Protein AF-A0A7G8HK99-F1 (afdb_monomer_lite)

Secondary structure (DSSP, 8-state):
--PPP------GGGGTPPP------TTHHHHHHHHHHHTTS-SSHHHHHHHHHHHHHHHTT-----

pLDDT: mean 79.6, std 16.35, range [41.0, 96.06]

Foldseek 3Di:
DDDDDPPPPPPVVVVVDDDDDDDDPPVVVVVLQVVLVVVVQDNDPVSSVVSVVVVVCVVVVNPPPD

Structure (mmCIF, N/CA/C/O backbone):
data_AF-A0A7G8HK99-F1
#
_entry.id   AF-A0A7G8HK99-F1
#
loop_
_atom_site.group_PDB
_atom_site.id
_atom_site.type_symbol
_atom_site.label_atom_id
_atom_site.label_alt_id
_atom_site.label_comp_id
_atom_site.label_asym_id
_atom_site.label_entity_id
_atom_site.label_seq_id
_atom_site.pdbx_PDB_ins_code
_atom_site.Cartn_x
_atom_site.Cartn_y
_atom_site.Cartn_z
_atom_site.occupancy
_atom_site.B_iso_or_equiv
_atom_site.auth_seq_id
_atom_site.auth_comp_id
_atom_site.auth_asym_id
_atom_site.auth_atom_id
_atom_site.pdbx_PDB_model_num
ATOM 1 N N . MET A 1 1 ? 10.230 33.942 -23.260 1.00 41.00 1 MET A N 1
ATOM 2 C CA . MET A 1 1 ? 9.332 34.079 -22.093 1.00 41.00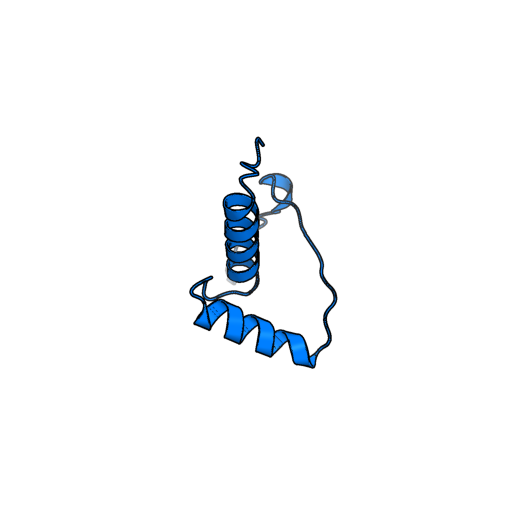 1 MET A CA 1
ATOM 3 C C . MET A 1 1 ? 8.948 32.677 -21.645 1.00 41.00 1 MET A C 1
ATOM 5 O O . MET A 1 1 ? 8.041 32.087 -22.212 1.00 41.00 1 MET A O 1
ATOM 9 N N . THR A 1 2 ? 9.718 32.088 -20.735 1.00 44.09 2 THR A N 1
ATOM 10 C CA . THR A 1 2 ? 9.539 30.696 -20.298 1.00 44.09 2 THR A CA 1
ATOM 11 C C . THR A 1 2 ? 8.631 30.709 -19.073 1.00 44.09 2 THR A C 1
ATOM 13 O O . THR A 1 2 ? 9.017 31.247 -18.038 1.00 44.09 2 THR A O 1
ATOM 16 N N . GLN A 1 3 ? 7.402 30.203 -19.201 1.00 44.09 3 GLN A N 1
ATOM 17 C CA . GLN A 1 3 ? 6.483 30.105 -18.067 1.00 44.09 3 GLN A CA 1
ATOM 18 C C . GLN A 1 3 ? 7.022 29.090 -17.054 1.00 44.09 3 GLN A C 1
ATOM 20 O O . GLN A 1 3 ? 7.211 27.915 -17.374 1.00 44.09 3 GLN A O 1
ATOM 25 N N . ALA A 1 4 ? 7.274 29.557 -15.833 1.00 50.25 4 ALA A N 1
ATOM 26 C CA . ALA A 1 4 ? 7.566 28.704 -14.697 1.00 50.25 4 ALA A CA 1
ATOM 27 C C . ALA A 1 4 ? 6.311 27.881 -14.371 1.00 50.25 4 ALA A C 1
ATOM 29 O O . ALA A 1 4 ? 5.261 28.442 -14.062 1.00 50.25 4 ALA A O 1
ATOM 30 N N . HIS A 1 5 ? 6.413 26.553 -14.445 1.00 51.72 5 HIS A N 1
ATOM 31 C CA . HIS A 1 5 ? 5.414 25.679 -13.836 1.00 51.72 5 HIS A CA 1
ATOM 32 C C . HIS A 1 5 ? 5.379 25.984 -12.332 1.00 51.72 5 HIS A C 1
ATOM 34 O O . HIS A 1 5 ? 6.446 25.975 -11.708 1.00 51.72 5 HIS A O 1
ATOM 40 N N . PRO A 1 6 ? 4.211 26.244 -11.720 1.00 46.91 6 PRO A N 1
ATOM 41 C CA . PRO A 1 6 ? 4.141 26.356 -10.275 1.00 46.91 6 PRO A CA 1
ATOM 42 C C . PRO A 1 6 ? 4.545 25.001 -9.700 1.00 46.91 6 PRO A C 1
ATOM 44 O O . PRO A 1 6 ? 3.849 24.001 -9.878 1.00 46.91 6 PRO A O 1
ATOM 47 N N . ALA A 1 7 ? 5.702 24.956 -9.038 1.00 49.41 7 ALA A N 1
ATOM 48 C CA . ALA A 1 7 ? 6.067 23.827 -8.207 1.00 49.41 7 ALA A CA 1
ATOM 49 C C . ALA A 1 7 ? 4.918 23.632 -7.214 1.00 49.41 7 ALA A C 1
ATOM 51 O O . ALA A 1 7 ? 4.650 24.502 -6.382 1.00 49.41 7 ALA A O 1
ATOM 52 N N . CYS A 1 8 ? 4.189 22.527 -7.355 1.00 46.44 8 CYS A N 1
ATOM 53 C CA . CYS A 1 8 ? 3.136 22.141 -6.436 1.00 46.44 8 CYS A CA 1
ATOM 54 C C . CYS A 1 8 ? 3.803 21.866 -5.083 1.00 46.44 8 CYS A C 1
ATOM 56 O O . CYS A 1 8 ? 4.238 20.754 -4.799 1.00 46.44 8 CYS A O 1
ATOM 58 N N . ASN A 1 9 ? 3.946 22.908 -4.264 1.00 56.25 9 ASN A N 1
ATOM 59 C CA . ASN A 1 9 ? 4.559 22.856 -2.941 1.00 56.25 9 ASN A CA 1
ATOM 60 C C . ASN A 1 9 ? 3.565 22.261 -1.923 1.00 56.25 9 ASN A C 1
ATOM 62 O O . ASN A 1 9 ? 3.356 22.793 -0.831 1.00 56.25 9 ASN A O 1
ATOM 66 N N . GLN A 1 10 ? 2.876 21.183 -2.316 1.00 63.19 10 GLN A N 1
ATOM 67 C CA . GLN A 1 10 ? 1.988 20.415 -1.453 1.00 63.19 10 GLN A CA 1
ATOM 68 C C . GLN A 1 10 ? 2.845 19.561 -0.525 1.00 63.19 10 GLN A C 1
ATOM 70 O O . GLN A 1 10 ? 3.140 18.393 -0.772 1.00 63.19 10 GLN A O 1
ATOM 75 N N . GLN A 1 11 ? 3.270 20.173 0.572 1.00 70.56 11 GLN A N 1
ATOM 76 C CA . GLN A 1 11 ? 3.943 19.465 1.644 1.00 70.56 11 GLN A CA 1
ATOM 77 C C . GLN A 1 11 ? 2.917 18.587 2.377 1.00 70.56 11 GLN A C 1
ATOM 79 O O . GLN A 1 11 ? 2.131 19.080 3.184 1.00 70.56 11 GLN A O 1
ATOM 84 N N . TYR A 1 12 ? 2.921 17.279 2.106 1.00 71.31 12 TYR A N 1
ATOM 85 C CA . TYR A 1 12 ? 1.958 16.319 2.665 1.00 71.31 12 TYR A CA 1
ATOM 86 C C . TYR A 1 12 ? 1.890 16.312 4.200 1.00 71.31 12 TYR A C 1
ATOM 88 O O . TYR A 1 12 ? 0.816 16.089 4.756 1.00 71.31 12 TYR A O 1
ATOM 96 N N . SER A 1 13 ? 2.990 16.640 4.887 1.00 70.44 13 SER A N 1
ATOM 97 C CA . SER A 1 13 ? 3.000 16.775 6.349 1.00 70.44 13 SER A CA 1
ATOM 98 C C . SER A 1 13 ? 2.110 17.921 6.848 1.00 70.44 13 SER A C 1
ATOM 100 O O . SER A 1 13 ? 1.536 17.822 7.926 1.00 70.44 13 SER A O 1
ATOM 102 N N . ARG A 1 14 ? 1.939 18.995 6.061 1.00 77.25 14 ARG A N 1
ATOM 103 C CA . ARG A 1 14 ? 1.022 20.110 6.373 1.00 77.25 14 ARG A CA 1
ATOM 104 C C . ARG A 1 14 ? -0.450 19.751 6.156 1.00 77.25 14 ARG A C 1
ATOM 106 O O . ARG A 1 14 ? -1.321 20.487 6.596 1.00 77.25 14 ARG A O 1
ATOM 113 N N . LEU A 1 15 ? -0.717 18.625 5.497 1.00 78.50 15 LEU A N 1
ATOM 114 C CA . LEU A 1 15 ? -2.054 18.072 5.276 1.00 78.50 15 LEU A CA 1
ATOM 115 C C . LEU A 1 15 ? -2.382 16.949 6.276 1.00 78.50 15 LEU A C 1
ATOM 117 O O . LEU A 1 15 ? -3.269 16.143 6.014 1.00 78.50 15 LEU A O 1
ATOM 121 N N . GLY A 1 16 ? -1.623 16.841 7.374 1.00 80.75 16 GLY A N 1
ATOM 122 C CA . GLY A 1 16 ? -1.818 15.808 8.396 1.00 80.75 16 GLY A CA 1
ATOM 123 C C . GLY A 1 16 ? -1.452 14.392 7.944 1.00 80.75 16 GLY A C 1
ATOM 124 O O . GLY A 1 16 ? -1.802 13.430 8.621 1.00 80.75 16 GLY A O 1
ATOM 125 N N . LYS A 1 17 ? -0.758 14.227 6.808 1.00 82.69 17 LYS A N 1
ATOM 126 C CA . LYS A 1 17 ? -0.332 12.904 6.335 1.00 82.69 17 LYS A CA 1
ATOM 127 C C . LYS A 1 17 ? 1.025 12.533 6.925 1.00 82.69 17 LYS A C 1
ATOM 129 O O . LYS A 1 17 ? 1.976 13.313 6.849 1.00 82.69 17 LYS A O 1
ATOM 134 N N . ALA A 1 18 ? 1.121 11.318 7.454 1.00 85.56 18 ALA A N 1
ATOM 135 C CA . ALA A 1 18 ? 2.375 10.715 7.889 1.00 85.56 18 ALA A CA 1
ATOM 136 C C . ALA A 1 18 ? 3.009 9.888 6.759 1.00 85.56 18 ALA A C 1
ATOM 138 O O . ALA A 1 18 ? 2.311 9.336 5.907 1.00 85.56 18 ALA A O 1
ATOM 139 N N . ALA A 1 19 ? 4.339 9.794 6.763 1.00 86.31 19 ALA A N 1
ATOM 140 C CA . ALA A 1 19 ? 5.079 8.906 5.874 1.00 86.31 19 ALA A CA 1
ATOM 141 C C . ALA A 1 19 ? 5.409 7.597 6.599 1.00 86.31 19 ALA A C 1
ATOM 143 O O . ALA A 1 19 ? 5.818 7.618 7.759 1.00 86.31 19 ALA A O 1
ATOM 144 N N . ILE A 1 20 ? 5.271 6.471 5.898 1.00 86.12 20 ILE A N 1
ATOM 145 C CA . ILE A 1 20 ? 5.723 5.162 6.369 1.00 86.12 20 ILE A CA 1
ATOM 146 C C . ILE A 1 20 ? 6.689 4.602 5.329 1.00 86.12 20 ILE A C 1
ATOM 148 O O . ILE A 1 20 ? 6.362 4.534 4.143 1.00 86.12 20 ILE A O 1
ATOM 152 N N . THR A 1 21 ? 7.878 4.210 5.777 1.00 89.62 21 THR A N 1
ATOM 153 C CA . THR A 1 21 ? 8.924 3.649 4.919 1.00 89.62 21 THR A CA 1
ATOM 154 C C . THR A 1 21 ? 9.087 2.170 5.226 1.00 89.62 21 THR A C 1
ATOM 156 O O . THR A 1 21 ? 9.295 1.794 6.376 1.00 89.62 21 THR A O 1
ATOM 159 N N . PHE A 1 22 ? 9.045 1.337 4.187 1.00 85.38 22 PHE A N 1
ATOM 160 C CA . PHE A 1 22 ? 9.275 -0.100 4.290 1.00 85.38 22 PHE A CA 1
ATOM 161 C C . PHE A 1 22 ? 10.450 -0.502 3.408 1.00 85.38 22 PHE A C 1
ATOM 163 O O . PHE A 1 22 ? 10.569 -0.045 2.268 1.00 85.38 22 PHE A O 1
ATOM 170 N N . PHE A 1 23 ? 11.285 -1.401 3.917 1.00 90.88 23 PHE A N 1
ATOM 171 C CA . PHE A 1 23 ? 12.354 -2.016 3.145 1.00 90.88 23 PHE A CA 1
ATOM 172 C C . PHE A 1 23 ? 11.927 -3.420 2.744 1.00 90.88 23 PHE A C 1
ATOM 174 O O . PHE A 1 23 ? 11.568 -4.243 3.582 1.00 90.88 23 PHE A O 1
ATOM 181 N N . VAL A 1 24 ? 11.967 -3.687 1.444 1.00 90.62 24 VAL A N 1
ATOM 182 C CA . VAL A 1 24 ? 11.696 -5.002 0.866 1.00 90.62 24 V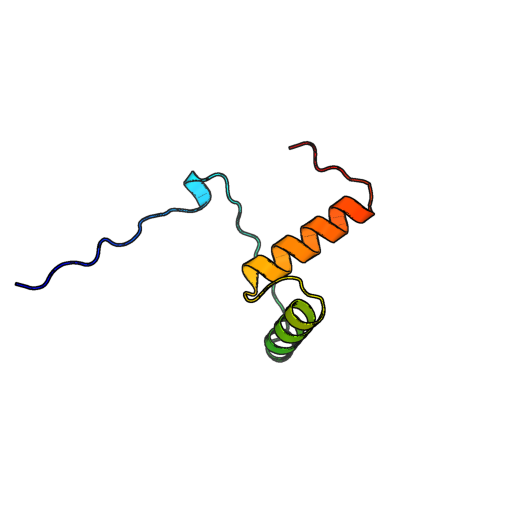AL A CA 1
ATOM 183 C C . VAL A 1 24 ? 12.849 -5.382 -0.044 1.00 90.62 24 VAL A C 1
ATOM 185 O O . VAL A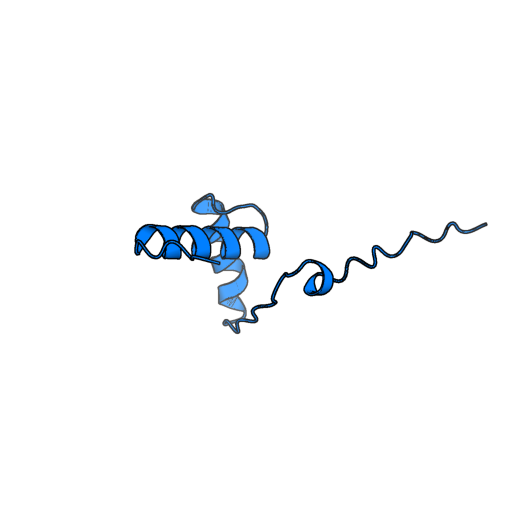 1 24 ? 13.606 -4.524 -0.505 1.00 90.62 24 VAL A O 1
ATOM 188 N N . ARG A 1 25 ? 12.966 -6.673 -0.349 1.00 96.06 25 ARG A N 1
ATOM 189 C CA . ARG A 1 25 ? 13.881 -7.117 -1.400 1.00 96.06 25 ARG A CA 1
ATOM 190 C C . ARG A 1 25 ? 13.532 -6.438 -2.728 1.00 96.06 25 ARG A C 1
ATOM 192 O O . ARG A 1 25 ? 12.356 -6.262 -3.045 1.00 96.06 25 ARG A O 1
ATOM 199 N N . ALA A 1 26 ? 14.544 -6.110 -3.530 1.00 92.00 26 ALA A N 1
ATOM 200 C CA . ALA A 1 26 ? 14.347 -5.426 -4.811 1.00 92.00 26 ALA A CA 1
ATOM 201 C C . ALA A 1 26 ? 13.390 -6.190 -5.746 1.00 92.00 26 ALA A C 1
ATOM 203 O O . ALA A 1 26 ? 12.535 -5.584 -6.390 1.00 92.00 26 ALA A O 1
ATOM 204 N N . ASP A 1 27 ? 13.471 -7.523 -5.753 1.00 94.62 27 ASP A N 1
ATOM 205 C CA . ASP A 1 27 ? 12.612 -8.390 -6.562 1.00 94.62 27 ASP A CA 1
ATOM 206 C C . ASP A 1 27 ? 11.180 -8.520 -6.021 1.00 94.62 27 ASP A C 1
ATOM 208 O O . ASP A 1 27 ? 10.268 -8.896 -6.758 1.00 94.62 27 ASP A O 1
ATOM 212 N N . ALA A 1 28 ? 10.961 -8.199 -4.745 1.00 94.06 28 ALA A N 1
ATOM 213 C CA . ALA A 1 28 ? 9.640 -8.238 -4.132 1.00 94.06 28 ALA A CA 1
ATOM 214 C C . ALA A 1 28 ? 8.788 -7.038 -4.549 1.00 94.06 28 ALA A C 1
ATOM 216 O O . ALA A 1 28 ? 7.574 -7.172 -4.667 1.00 94.06 28 ALA A O 1
ATOM 217 N N . LYS A 1 29 ? 9.408 -5.883 -4.827 1.00 90.00 29 LYS A N 1
ATOM 218 C CA . LYS A 1 29 ? 8.695 -4.662 -5.216 1.00 90.00 29 LYS A CA 1
ATOM 219 C C . LYS A 1 29 ? 7.698 -4.926 -6.360 1.00 90.00 29 LYS A C 1
ATOM 221 O O . LYS A 1 29 ? 6.502 -4.787 -6.094 1.00 90.00 29 LYS A O 1
ATOM 226 N N . PRO A 1 30 ? 8.093 -5.340 -7.581 1.00 91.25 30 PRO A N 1
ATOM 227 C CA . PRO A 1 30 ? 7.143 -5.541 -8.683 1.00 91.25 30 PRO A CA 1
ATOM 228 C C . PRO A 1 30 ? 6.052 -6.575 -8.364 1.00 91.25 30 PRO A C 1
ATOM 230 O O . PRO A 1 30 ? 4.901 -6.361 -8.733 1.00 91.25 30 PRO A O 1
ATOM 233 N N . LYS A 1 31 ? 6.387 -7.633 -7.612 1.00 93.38 31 LYS A N 1
ATOM 234 C CA . LYS A 1 31 ? 5.432 -8.662 -7.166 1.00 93.38 31 LYS A CA 1
ATOM 235 C C . LYS A 1 31 ? 4.351 -8.077 -6.254 1.00 93.38 31 LYS A C 1
ATOM 237 O O . LYS A 1 31 ? 3.177 -8.353 -6.454 1.00 93.38 31 LYS A O 1
ATOM 242 N N . ILE A 1 32 ? 4.739 -7.218 -5.307 1.00 92.19 32 ILE A N 1
ATOM 243 C CA . ILE A 1 32 ? 3.802 -6.518 -4.416 1.00 92.19 32 ILE A CA 1
ATOM 244 C C . ILE A 1 32 ? 2.844 -5.644 -5.231 1.00 92.19 32 ILE A C 1
ATOM 246 O O . ILE A 1 32 ? 1.649 -5.654 -4.975 1.00 92.19 32 ILE A O 1
ATOM 250 N N . ARG A 1 33 ? 3.333 -4.916 -6.243 1.00 89.12 33 ARG A N 1
ATOM 251 C CA . ARG A 1 33 ? 2.450 -4.090 -7.086 1.00 89.12 33 ARG A CA 1
ATOM 252 C C . ARG A 1 33 ? 1.463 -4.913 -7.892 1.00 89.12 33 ARG A C 1
ATOM 254 O O . ARG A 1 33 ? 0.316 -4.499 -7.982 1.00 89.12 33 ARG A O 1
ATOM 261 N N . ALA A 1 34 ? 1.911 -6.021 -8.477 1.00 91.50 34 ALA A N 1
ATOM 262 C CA . ALA A 1 34 ? 1.021 -6.924 -9.199 1.00 91.50 34 ALA A CA 1
ATOM 263 C C . ALA A 1 34 ? -0.075 -7.450 -8.262 1.00 91.50 34 ALA A C 1
ATOM 265 O O . ALA A 1 34 ? -1.248 -7.234 -8.530 1.00 91.50 34 ALA A O 1
ATOM 266 N N . ALA A 1 35 ? 0.307 -7.975 -7.093 1.00 92.69 35 ALA A N 1
ATOM 267 C CA . ALA A 1 35 ? -0.642 -8.486 -6.105 1.00 92.69 35 ALA A CA 1
ATOM 268 C C . ALA A 1 35 ? -1.652 -7.427 -5.621 1.00 92.69 35 ALA A C 1
ATOM 270 O O . ALA A 1 35 ? -2.831 -7.730 -5.470 1.00 92.69 35 ALA A O 1
ATOM 271 N N . LEU A 1 36 ? -1.211 -6.182 -5.400 1.00 93.31 36 LEU A N 1
ATOM 272 C CA . LEU A 1 36 ? -2.106 -5.081 -5.020 1.00 93.31 36 LEU A CA 1
ATOM 273 C C . LEU A 1 36 ? -3.115 -4.747 -6.127 1.00 93.31 36 LEU A C 1
ATOM 275 O O . LEU A 1 36 ? -4.274 -4.472 -5.825 1.00 93.31 36 LEU A O 1
ATOM 279 N N . ALA A 1 37 ? -2.688 -4.769 -7.390 1.00 89.94 37 ALA A N 1
ATOM 280 C CA . ALA A 1 37 ? -3.577 -4.530 -8.522 1.00 89.94 37 ALA A CA 1
ATOM 281 C C . ALA A 1 37 ? -4.576 -5.685 -8.706 1.00 89.94 37 ALA A C 1
ATOM 283 O O . ALA A 1 37 ? -5.770 -5.430 -8.854 1.00 89.94 37 ALA A O 1
ATOM 284 N N . ASP A 1 38 ? -4.104 -6.932 -8.624 1.00 92.44 38 ASP A N 1
ATOM 285 C CA . ASP A 1 38 ? -4.924 -8.140 -8.784 1.00 92.44 38 ASP A CA 1
ATOM 286 C C . ASP A 1 38 ? -5.999 -8.257 -7.694 1.00 92.44 38 ASP A C 1
ATOM 288 O O . ASP A 1 38 ? -7.118 -8.689 -7.961 1.00 92.44 38 ASP A O 1
ATOM 292 N N . ALA A 1 39 ? -5.682 -7.827 -6.470 1.00 90.62 39 ALA A N 1
ATOM 293 C CA . ALA A 1 39 ? -6.620 -7.787 -5.352 1.00 90.62 39 ALA A CA 1
ATOM 294 C C . ALA A 1 39 ? -7.566 -6.566 -5.372 1.00 90.62 39 ALA A C 1
ATOM 296 O O . ALA A 1 39 ? -8.401 -6.428 -4.485 1.00 90.62 39 ALA A O 1
ATOM 297 N N . GLY A 1 40 ? -7.453 -5.671 -6.361 1.00 91.12 40 GLY A N 1
ATOM 298 C CA . GLY A 1 40 ? -8.327 -4.501 -6.486 1.00 91.12 40 GLY A CA 1
ATOM 299 C C . GLY A 1 40 ? -7.990 -3.339 -5.543 1.00 91.12 40 GLY A C 1
ATOM 300 O O . GLY A 1 40 ? -8.806 -2.433 -5.384 1.00 91.12 40 GLY A O 1
ATOM 301 N N . PHE A 1 41 ? -6.792 -3.308 -4.947 1.00 90.62 41 PHE A N 1
ATOM 302 C CA . PHE A 1 41 ? -6.399 -2.258 -3.996 1.00 90.62 41 PHE A CA 1
ATOM 303 C C . PHE A 1 41 ? -5.986 -0.929 -4.645 1.00 90.62 41 PHE A C 1
ATOM 305 O O . PHE A 1 41 ? -5.798 0.055 -3.932 1.00 90.62 41 PHE A O 1
ATOM 312 N N . GLY A 1 42 ? -5.853 -0.857 -5.970 1.00 82.25 42 GLY A N 1
ATOM 313 C CA . GLY A 1 42 ? -5.589 0.389 -6.697 1.00 82.25 42 GLY A CA 1
ATOM 314 C C . GLY A 1 42 ? -4.444 0.293 -7.703 1.00 82.25 42 GLY A C 1
ATOM 315 O O . GLY A 1 42 ? -3.799 -0.744 -7.862 1.00 82.25 42 GLY A O 1
ATOM 316 N N . CYS A 1 43 ? -4.184 1.399 -8.404 1.00 75.06 43 CYS A N 1
ATOM 317 C CA . CYS A 1 43 ? -3.253 1.424 -9.544 1.00 75.06 43 CYS A CA 1
ATOM 318 C C . CYS A 1 43 ? -1.828 1.873 -9.166 1.00 75.06 43 CYS A C 1
ATOM 320 O O . CYS A 1 43 ? -0.876 1.674 -9.934 1.00 75.06 43 CYS A O 1
ATOM 322 N N . SER A 1 44 ? -1.661 2.483 -7.987 1.00 85.94 44 SER A N 1
ATOM 323 C CA . SER A 1 44 ? -0.369 2.950 -7.468 1.00 85.94 44 SER A CA 1
ATOM 324 C C . SER A 1 44 ? 0.045 2.200 -6.198 1.00 85.94 44 SER A C 1
ATOM 326 O O . SER A 1 44 ? -0.799 1.728 -5.445 1.00 85.94 44 SER A O 1
ATOM 328 N N . TYR A 1 45 ? 1.354 2.118 -5.920 1.00 85.56 45 TYR A N 1
ATOM 329 C CA . TYR A 1 45 ? 1.851 1.495 -4.681 1.00 85.56 45 TYR A CA 1
ATOM 330 C C . TYR A 1 45 ? 1.282 2.148 -3.432 1.00 85.56 45 TYR A C 1
ATOM 332 O O . TYR A 1 45 ? 0.922 1.453 -2.492 1.00 85.56 45 TYR A O 1
ATOM 340 N N . GLN A 1 46 ? 1.270 3.481 -3.405 1.00 86.88 46 GLN A N 1
ATOM 341 C CA . GLN A 1 46 ? 0.845 4.214 -2.226 1.00 86.88 46 GLN A CA 1
ATOM 342 C C . GLN A 1 46 ? -0.627 3.929 -1.940 1.00 86.88 46 GLN A C 1
ATOM 344 O O . GLN A 1 46 ? -0.945 3.528 -0.829 1.00 86.88 46 GLN A O 1
ATOM 349 N N . GLU A 1 47 ? -1.483 4.069 -2.953 1.00 87.56 47 GLU A N 1
ATOM 350 C CA . GLU A 1 47 ? -2.911 3.765 -2.860 1.00 87.56 47 GLU A CA 1
ATOM 351 C C . GLU A 1 47 ? -3.149 2.306 -2.452 1.00 87.56 47 GLU A C 1
ATOM 353 O O . GLU A 1 47 ? -3.835 2.055 -1.461 1.00 87.56 47 GLU A O 1
ATOM 358 N N . GLY A 1 48 ? -2.494 1.366 -3.142 1.00 92.19 48 GLY A N 1
ATOM 359 C CA . GLY A 1 48 ? -2.628 -0.063 -2.879 1.00 92.19 48 GLY A CA 1
ATOM 360 C C . GLY A 1 48 ? -2.268 -0.434 -1.445 1.00 92.19 48 GLY A C 1
ATOM 361 O O . GLY A 1 48 ? -3.041 -1.098 -0.760 1.00 92.19 48 GLY A O 1
ATOM 362 N N . ILE A 1 49 ? -1.129 0.056 -0.952 1.00 91.75 49 ILE A N 1
ATOM 363 C CA . ILE A 1 49 ? -0.711 -0.187 0.431 1.00 91.75 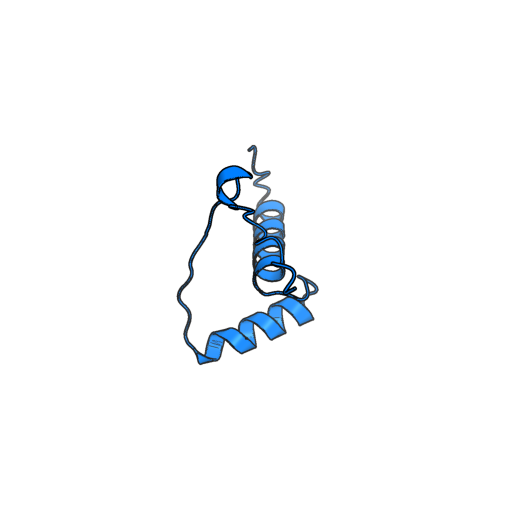49 ILE A CA 1
ATOM 364 C C . ILE A 1 49 ? -1.675 0.475 1.419 1.00 91.75 49 ILE A C 1
ATOM 366 O O . ILE A 1 49 ? -2.031 -0.151 2.415 1.00 91.75 49 ILE A O 1
ATOM 370 N N . THR A 1 50 ? -2.130 1.707 1.167 1.00 90.81 50 THR A N 1
ATOM 371 C CA . THR A 1 50 ? -3.074 2.376 2.077 1.00 90.81 50 THR A CA 1
ATOM 372 C C . THR A 1 50 ? -4.427 1.673 2.152 1.00 90.81 50 THR A C 1
ATOM 374 O O . THR A 1 50 ? -4.978 1.563 3.245 1.00 90.81 50 THR A O 1
ATOM 377 N N . ASN A 1 51 ? -4.939 1.158 1.033 1.00 91.75 51 ASN A N 1
ATOM 378 C CA . ASN A 1 51 ? -6.217 0.450 0.992 1.00 91.75 51 ASN A CA 1
ATOM 379 C C . ASN A 1 51 ? -6.108 -0.932 1.644 1.00 91.75 51 ASN A C 1
ATOM 381 O O . ASN A 1 51 ? -6.941 -1.276 2.477 1.00 91.75 51 ASN A O 1
ATOM 385 N N . MET A 1 52 ? -5.027 -1.667 1.366 1.00 93.00 52 MET A N 1
ATOM 386 C CA . MET A 1 52 ? -4.739 -2.944 2.025 1.00 93.00 52 MET A CA 1
ATOM 387 C 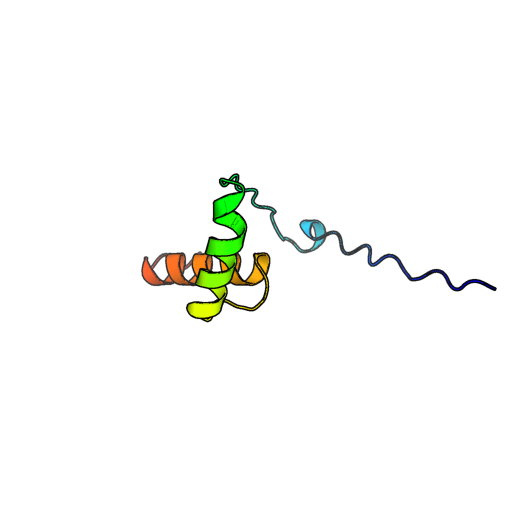C . MET A 1 52 ? -4.622 -2.782 3.549 1.00 93.00 52 MET A C 1
ATOM 389 O O . MET A 1 52 ? -5.171 -3.578 4.307 1.00 93.00 52 MET A O 1
ATOM 393 N N . LEU A 1 53 ? -3.926 -1.740 4.024 1.00 91.00 53 LEU A N 1
ATOM 394 C CA . LEU A 1 53 ? -3.817 -1.458 5.459 1.00 91.00 53 LEU A CA 1
ATOM 395 C C . LEU A 1 53 ? -5.164 -1.071 6.078 1.00 91.00 53 LEU A C 1
ATOM 397 O O . LEU A 1 53 ? -5.432 -1.461 7.211 1.00 91.00 53 LEU A O 1
ATOM 401 N N . ARG A 1 54 ? -6.008 -0.328 5.354 1.00 89.75 54 ARG A N 1
ATOM 402 C CA . ARG A 1 54 ? -7.361 0.010 5.808 1.00 89.75 54 ARG A CA 1
ATOM 403 C C . ARG A 1 54 ? -8.207 -1.249 6.000 1.00 89.75 54 ARG A C 1
ATOM 405 O O . ARG A 1 54 ? -8.718 -1.446 7.095 1.00 89.75 54 ARG A O 1
ATOM 412 N N . GLU A 1 55 ? -8.280 -2.118 4.993 1.00 91.38 55 GLU A N 1
ATOM 413 C CA . GLU A 1 55 ? -9.049 -3.369 5.075 1.00 91.38 55 GLU A CA 1
ATOM 414 C C . GLU A 1 55 ? -8.530 -4.284 6.200 1.00 91.38 55 GLU A C 1
ATOM 416 O O . GLU A 1 55 ? -9.300 -4.891 6.949 1.00 91.38 55 GLU A O 1
ATOM 421 N N . LEU A 1 56 ? -7.208 -4.333 6.396 1.00 90.75 56 LEU A N 1
ATOM 422 C CA . LEU A 1 56 ? -6.602 -5.070 7.505 1.00 90.75 56 LEU A CA 1
ATOM 423 C C . LEU A 1 56 ? -7.025 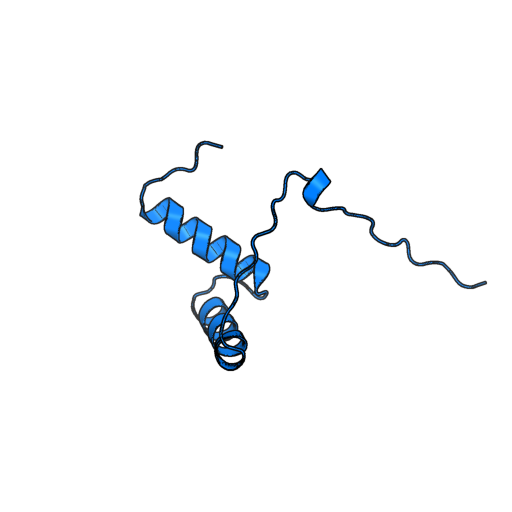-4.524 8.881 1.00 90.75 56 LEU A C 1
ATOM 425 O O . LEU A 1 56 ? -7.225 -5.304 9.811 1.00 90.75 56 LEU A O 1
ATOM 429 N N . LEU A 1 57 ? -7.136 -3.204 9.040 1.00 88.75 57 LEU A N 1
ATOM 430 C CA . LEU A 1 57 ? -7.587 -2.593 10.295 1.00 88.75 57 LEU A CA 1
ATOM 431 C C . LEU A 1 57 ? -9.087 -2.823 10.525 1.00 88.75 57 LEU A C 1
ATOM 433 O O . LEU A 1 57 ? -9.482 -3.220 11.624 1.00 88.75 57 LEU A O 1
ATOM 437 N N . GLU A 1 58 ? -9.898 -2.647 9.481 1.00 89.38 58 GLU A N 1
ATOM 438 C CA . GLU A 1 58 ? -11.349 -2.869 9.509 1.00 89.38 58 GLU A CA 1
ATOM 439 C C . GLU A 1 58 ? -11.690 -4.328 9.855 1.00 89.38 58 GLU A C 1
ATOM 441 O O . GLU A 1 58 ? -12.495 -4.582 10.753 1.00 89.38 58 GLU A O 1
ATOM 446 N N . SER A 1 59 ? -11.015 -5.297 9.225 1.00 89.69 59 SER A N 1
ATOM 447 C CA . SER A 1 59 ? -11.206 -6.735 9.488 1.00 89.69 59 SER A CA 1
ATOM 448 C C . SER A 1 59 ? -10.837 -7.162 10.913 1.00 89.69 59 SER A C 1
ATOM 450 O O . SER A 1 59 ? -11.366 -8.151 11.419 1.00 89.69 59 SER A O 1
ATOM 452 N N . GLN A 1 60 ? -9.974 -6.408 11.598 1.00 90.31 60 GLN A N 1
ATOM 453 C CA . GLN A 1 60 ? -9.629 -6.651 13.001 1.00 90.31 60 GLN A CA 1
ATOM 454 C C . GLN A 1 60 ? -10.637 -6.036 13.984 1.00 90.31 60 GLN A C 1
ATOM 456 O O . GLN A 1 60 ? -10.414 -6.095 15.195 1.00 90.31 60 GLN A O 1
ATOM 461 N N . GLY A 1 61 ? -11.708 -5.397 13.495 1.00 79.88 61 GLY A N 1
ATOM 462 C CA . GLY A 1 61 ? -12.645 -4.641 14.332 1.00 79.88 61 GLY A CA 1
ATOM 463 C C . GLY A 1 61 ? -11.977 -3.471 15.061 1.00 79.88 61 GLY A C 1
ATOM 464 O O . GLY A 1 61 ? -12.531 -2.921 16.014 1.00 79.88 61 GLY A O 1
ATOM 465 N N . ARG A 1 62 ? -10.765 -3.097 14.636 1.00 69.44 62 ARG A N 1
ATOM 466 C CA . ARG A 1 62 ? -10.056 -1.922 15.119 1.00 69.44 62 ARG A CA 1
ATOM 467 C C . ARG A 1 62 ? -10.521 -0.768 14.262 1.00 69.44 62 ARG A C 1
ATOM 469 O O . ARG A 1 62 ? -9.827 -0.380 13.333 1.00 69.44 62 ARG A O 1
ATOM 476 N N . ASP A 1 63 ? -11.702 -0.250 14.578 1.00 58.53 63 ASP A N 1
ATOM 477 C CA . ASP A 1 63 ? -12.103 1.068 14.103 1.00 58.53 63 ASP A CA 1
ATOM 478 C C . ASP A 1 63 ? -11.027 2.047 14.599 1.00 58.53 63 ASP A C 1
ATOM 480 O O . ASP A 1 63 ? -10.867 2.197 15.823 1.00 58.53 63 ASP A O 1
ATOM 484 N N . PRO A 1 64 ? -10.176 2.600 13.712 1.00 57.34 64 PRO A N 1
ATOM 485 C CA . PRO A 1 64 ? -9.151 3.524 14.136 1.00 57.34 64 PRO A CA 1
ATOM 486 C C . PRO A 1 64 ? -9.880 4.804 14.530 1.00 57.34 64 PRO A C 1
ATOM 488 O O . PRO A 1 64 ? -10.096 5.686 13.704 1.00 57.34 64 PRO A O 1
ATOM 491 N N . LYS A 1 65 ? -10.268 4.886 15.807 1.00 51.72 65 LYS A N 1
ATOM 492 C CA . LYS A 1 65 ? -10.663 6.129 16.463 1.00 51.72 65 LYS A CA 1
ATOM 493 C C . LYS A 1 65 ? -9.458 7.067 16.405 1.00 51.72 65 LYS A C 1
ATOM 495 O O . LYS A 1 65 ? -8.605 7.040 17.291 1.00 51.72 65 LYS A O 1
ATOM 500 N N . LEU A 1 66 ? -9.356 7.790 15.297 1.00 48.62 66 LEU A N 1
ATOM 501 C CA . LEU A 1 66 ? -8.522 8.970 15.125 1.00 48.62 66 LEU A CA 1
ATOM 502 C C . LEU A 1 66 ? -9.247 10.166 15.735 1.00 48.62 66 LEU A C 1
ATOM 504 O O . LEU A 1 66 ? -10.460 10.315 15.463 1.00 48.62 66 LEU A O 1
#

Sequence (66 aa):
MTQAHPACNQQYSRLGKAAITFFVRADAKPKIRAALADAGFGCSYQEGITNMLRELLESQGRDPKL

Radius of gyration: 16.42 Å; chains: 1; bounding box: 27×43×39 Å